Protein AF-A0A5J4Q2C7-F1 (afdb_monomer)

Structure (mmCIF, N/CA/C/O backbone):
data_AF-A0A5J4Q2C7-F1
#
_entry.id   AF-A0A5J4Q2C7-F1
#
loop_
_atom_site.group_PDB
_atom_site.id
_atom_site.type_symbol
_atom_site.label_atom_id
_atom_site.label_alt_id
_atom_site.label_comp_id
_atom_site.label_asym_id
_atom_site.label_entity_id
_atom_site.label_seq_id
_atom_site.pdbx_PDB_ins_code
_atom_site.Cartn_x
_atom_site.Cartn_y
_atom_site.Cartn_z
_atom_site.occupancy
_atom_site.B_iso_or_equiv
_atom_site.auth_seq_id
_atom_site.auth_comp_id
_atom_site.auth_asym_id
_atom_site.auth_atom_id
_atom_site.pdbx_PDB_model_num
ATOM 1 N N . THR A 1 1 ? -7.775 13.118 10.645 1.00 71.12 1 THR A N 1
ATOM 2 C CA . THR A 1 1 ? -6.950 14.124 9.932 1.00 71.12 1 THR A CA 1
ATOM 3 C C . THR A 1 1 ? -7.5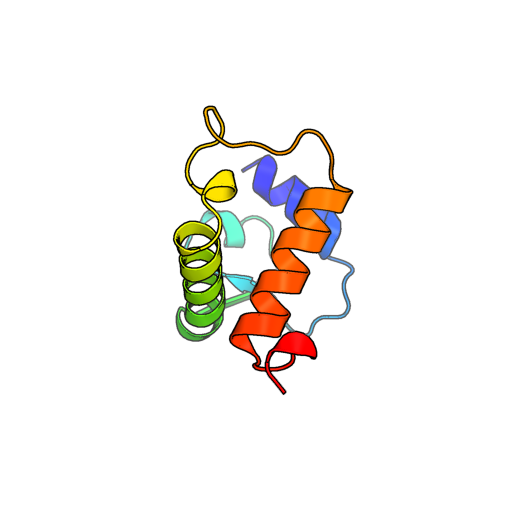59 14.366 8.567 1.00 71.12 1 THR A C 1
ATOM 5 O O . THR A 1 1 ? -8.150 13.443 8.023 1.00 71.12 1 THR A O 1
ATOM 8 N N . GLU A 1 2 ? -7.429 15.571 8.008 1.00 81.62 2 GLU A N 1
ATOM 9 C CA . GLU A 1 2 ? -7.999 15.929 6.693 1.00 81.62 2 GLU A CA 1
ATOM 10 C C . GLU A 1 2 ? -7.582 14.946 5.581 1.00 81.62 2 GLU A C 1
ATOM 12 O O . GLU A 1 2 ? -8.399 14.524 4.768 1.00 81.62 2 GLU A O 1
ATOM 17 N N . THR A 1 3 ? -6.325 14.492 5.603 1.00 84.50 3 THR A N 1
ATOM 18 C CA . THR A 1 3 ? -5.805 13.479 4.672 1.00 84.50 3 THR A CA 1
ATOM 19 C C . THR A 1 3 ? -6.494 12.120 4.814 1.00 84.50 3 THR A C 1
ATOM 21 O O . THR A 1 3 ? -6.776 11.477 3.810 1.00 84.50 3 THR A O 1
ATOM 24 N N . GLY A 1 4 ? -6.769 11.678 6.046 1.00 85.25 4 GLY A N 1
ATOM 25 C CA . GLY A 1 4 ? -7.439 10.398 6.297 1.00 85.25 4 GLY A CA 1
ATOM 26 C C . GLY A 1 4 ? -8.878 10.392 5.784 1.00 85.25 4 GLY A C 1
ATOM 27 O O . GLY A 1 4 ? -9.311 9.401 5.213 1.00 85.25 4 GLY A O 1
ATOM 28 N N . LEU A 1 5 ? -9.574 11.527 5.898 1.00 88.25 5 LEU A N 1
ATOM 29 C CA . LEU A 1 5 ? -10.923 11.697 5.355 1.00 88.25 5 LEU A CA 1
ATOM 30 C C . LEU A 1 5 ? -10.936 11.648 3.826 1.00 88.25 5 LEU A C 1
ATOM 32 O O . LEU A 1 5 ? -11.762 10.952 3.256 1.00 88.25 5 LEU A O 1
ATOM 36 N N . LYS A 1 6 ? -9.989 12.322 3.160 1.00 90.88 6 LYS A N 1
ATOM 37 C CA . LYS A 1 6 ? -9.857 12.259 1.693 1.00 90.88 6 LYS A CA 1
ATOM 38 C C . LYS A 1 6 ? -9.668 10.823 1.200 1.00 90.88 6 LYS A C 1
ATOM 40 O O . LYS A 1 6 ? -10.340 10.412 0.267 1.00 90.88 6 LYS A O 1
ATOM 45 N N . LEU A 1 7 ? -8.803 10.057 1.870 1.00 87.31 7 LEU A N 1
ATOM 46 C CA . LEU A 1 7 ? -8.603 8.637 1.565 1.00 87.31 7 LEU A CA 1
ATOM 47 C C . LEU A 1 7 ? -9.862 7.808 1.834 1.00 87.31 7 LEU A C 1
ATOM 49 O O . LEU A 1 7 ? -10.198 6.943 1.035 1.00 87.31 7 LEU A O 1
ATOM 53 N N . TRP A 1 8 ? -10.557 8.070 2.943 1.00 90.88 8 TRP A N 1
ATOM 54 C CA . TRP A 1 8 ? -11.795 7.374 3.281 1.00 90.88 8 TRP A CA 1
ATOM 55 C C . TRP A 1 8 ? -12.881 7.581 2.223 1.00 90.88 8 TRP A C 1
ATOM 57 O O . TRP A 1 8 ? -13.506 6.612 1.805 1.00 90.88 8 TRP A O 1
ATOM 67 N N . GLU A 1 9 ? -13.057 8.810 1.736 1.00 91.31 9 GLU A N 1
ATOM 68 C CA . GLU A 1 9 ? -14.038 9.125 0.693 1.00 91.31 9 GLU A CA 1
ATOM 69 C C . GLU A 1 9 ? -13.795 8.372 -0.620 1.00 91.31 9 GLU A C 1
ATOM 71 O O . GLU A 1 9 ? -14.750 8.019 -1.304 1.00 91.31 9 GLU A O 1
ATOM 76 N N . GLU A 1 10 ? -12.537 8.080 -0.955 1.00 90.56 10 GLU A N 1
ATOM 77 C CA . GLU A 1 10 ? -12.195 7.308 -2.154 1.00 90.56 10 GLU A CA 1
ATOM 78 C C . GLU A 1 10 ? -12.494 5.810 -2.003 1.00 90.56 10 GLU A C 1
ATOM 80 O O . GLU A 1 10 ? -12.803 5.146 -2.991 1.00 90.56 10 GLU A O 1
ATOM 85 N N . ILE A 1 11 ? -12.387 5.263 -0.787 1.00 90.31 11 ILE A N 1
ATOM 86 C CA . ILE A 1 11 ? -12.449 3.810 -0.566 1.00 90.31 11 ILE A CA 1
ATOM 87 C C . ILE A 1 11 ? -13.762 3.326 0.045 1.00 90.31 11 ILE A C 1
ATOM 89 O O . ILE A 1 11 ? -14.054 2.141 -0.093 1.00 90.31 11 ILE A O 1
ATOM 93 N N . LYS A 1 12 ? -14.550 4.194 0.696 1.00 89.25 12 LYS A N 1
ATOM 94 C CA . LYS A 1 12 ? -15.727 3.822 1.509 1.00 89.25 12 LYS A CA 1
ATOM 95 C C . LYS A 1 12 ? -16.758 2.952 0.777 1.00 89.25 12 LYS A C 1
ATOM 97 O O . LYS A 1 12 ? -17.390 2.105 1.410 1.00 89.25 12 LYS A O 1
ATOM 102 N N . ASP A 1 13 ? -16.888 3.145 -0.537 1.00 89.69 13 ASP A N 1
ATOM 103 C CA . ASP A 1 13 ? -17.867 2.475 -1.402 1.00 89.69 13 ASP A CA 1
ATOM 104 C C . ASP A 1 13 ? -17.316 1.183 -2.034 1.00 89.69 13 ASP A C 1
ATOM 106 O O . ASP A 1 13 ? -18.005 0.501 -2.794 1.00 89.69 13 ASP A O 1
ATOM 110 N N . THR A 1 14 ? -16.074 0.810 -1.713 1.00 90.00 14 THR A N 1
ATOM 111 C CA . THR A 1 14 ? -15.479 -0.442 -2.185 1.00 90.00 14 THR A CA 1
ATOM 112 C C . THR A 1 14 ? -16.197 -1.625 -1.526 1.00 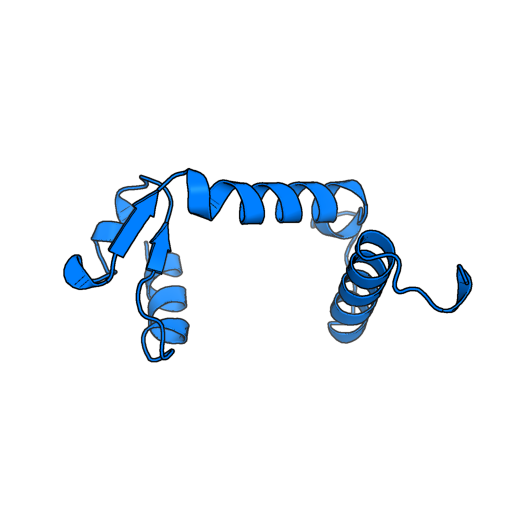90.00 14 THR A C 1
ATOM 114 O O . THR A 1 14 ? -16.382 -1.620 -0.304 1.00 90.00 14 THR A O 1
ATOM 117 N N . PRO A 1 15 ? -16.582 -2.672 -2.282 1.00 89.88 15 PRO A N 1
ATOM 118 C CA . PRO A 1 15 ? -17.231 -3.854 -1.723 1.00 89.88 15 PRO A CA 1
ATOM 119 C C . PRO A 1 15 ? -16.216 -4.715 -0.956 1.00 89.88 15 PRO A C 1
ATOM 121 O O . PRO A 1 15 ? -15.705 -5.711 -1.463 1.00 89.88 15 PRO A O 1
ATOM 124 N N . VAL A 1 16 ? -15.910 -4.314 0.277 1.00 89.56 16 VAL A N 1
ATOM 125 C CA . VAL A 1 16 ? -15.051 -5.045 1.216 1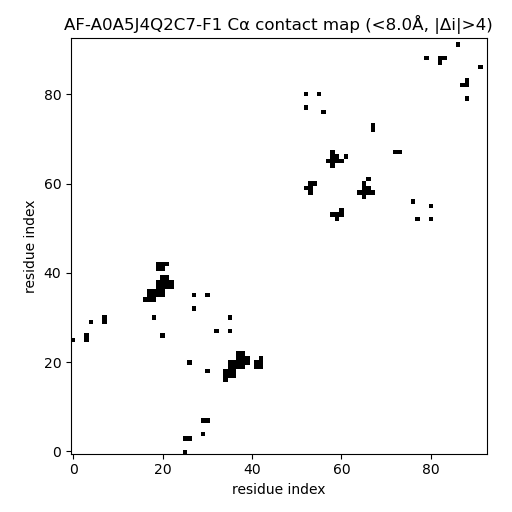.00 89.56 16 VAL A CA 1
ATOM 126 C C . VAL A 1 16 ? -15.820 -5.403 2.483 1.00 89.56 16 VAL A C 1
ATOM 128 O O . VAL A 1 16 ? -16.685 -4.651 2.937 1.00 89.56 16 VAL A O 1
ATOM 131 N N . SER A 1 17 ? -15.488 -6.553 3.070 1.00 88.94 17 SER A N 1
ATOM 132 C CA . SER A 1 17 ? -16.110 -7.019 4.314 1.00 88.94 17 SER A CA 1
ATOM 133 C C . SER A 1 17 ? -15.691 -6.176 5.522 1.00 88.94 17 SER A C 1
ATOM 135 O O . SER A 1 17 ? -16.509 -5.908 6.394 1.00 88.94 17 SER A O 1
ATOM 137 N N . PHE A 1 18 ? -14.426 -5.751 5.572 1.00 89.69 18 PHE A N 1
ATOM 138 C CA . PHE A 1 18 ? -13.862 -4.943 6.653 1.00 89.69 18 PHE A CA 1
ATOM 139 C C . PHE A 1 18 ? -12.634 -4.158 6.173 1.00 89.69 18 PHE A C 1
ATOM 141 O O . PHE A 1 18 ? -11.984 -4.522 5.193 1.00 89.69 18 PHE A O 1
ATOM 148 N N . TYR A 1 19 ? -12.312 -3.087 6.893 1.00 89.56 19 TYR A N 1
ATOM 149 C CA . TYR A 1 19 ? -11.125 -2.260 6.725 1.00 89.56 19 TYR A CA 1
ATOM 150 C C . TYR A 1 19 ? -10.151 -2.546 7.859 1.00 89.56 19 TYR A C 1
ATOM 152 O O . TYR A 1 19 ? -10.483 -2.360 9.032 1.00 89.56 19 TYR A O 1
ATOM 160 N N . CYS A 1 20 ? -8.939 -2.966 7.508 1.00 89.2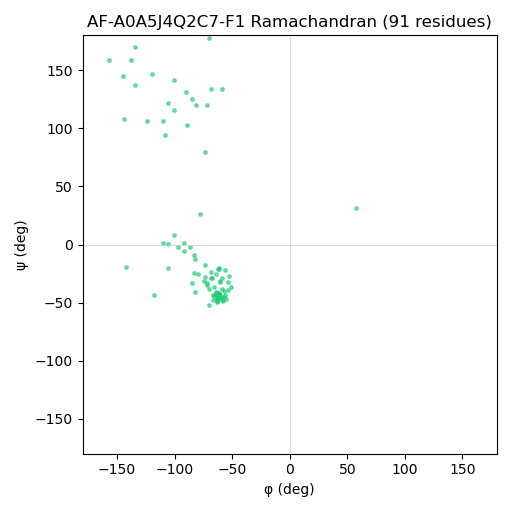5 20 CYS A N 1
ATOM 161 C CA . CYS A 1 20 ? -7.880 -3.189 8.481 1.00 89.25 20 CYS A CA 1
ATOM 162 C C . CYS A 1 20 ? -7.062 -1.915 8.694 1.00 89.25 20 CYS A C 1
ATOM 164 O O . CYS A 1 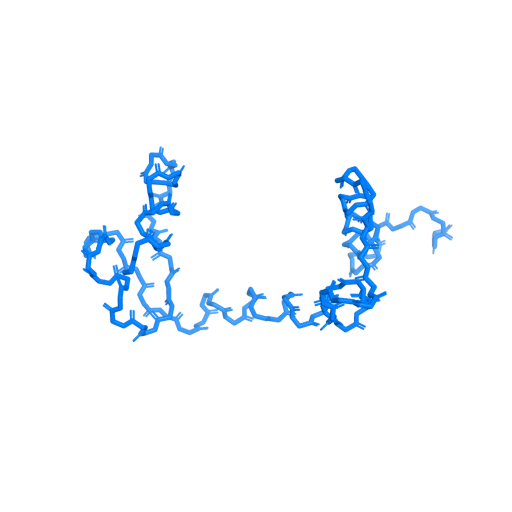20 ? -6.595 -1.313 7.725 1.00 89.25 20 CYS A O 1
ATOM 166 N N . SER A 1 21 ? -6.826 -1.533 9.947 1.00 88.06 21 SER A N 1
ATOM 167 C CA . SER A 1 21 ? -5.844 -0.497 10.281 1.00 88.06 21 SER A CA 1
ATOM 168 C C . SER A 1 21 ? -4.966 -0.915 11.452 1.00 88.06 21 SER A C 1
ATOM 170 O O . SER A 1 21 ? -5.238 -1.891 12.153 1.00 88.06 21 SER A O 1
ATOM 172 N N . ASP A 1 22 ? -3.919 -0.129 11.687 1.00 84.50 22 ASP A N 1
ATOM 173 C CA . ASP A 1 22 ? -3.204 -0.168 12.953 1.00 84.50 22 ASP A CA 1
ATOM 174 C C . ASP A 1 22 ? -4.069 0.424 14.087 1.00 84.50 22 ASP A C 1
ATOM 176 O O . ASP A 1 22 ? -5.185 0.912 13.879 1.00 84.50 22 ASP A O 1
ATOM 180 N N . TYR A 1 23 ? -3.545 0.394 15.309 1.00 84.19 23 TYR A N 1
ATOM 181 C CA . TYR A 1 23 ? -4.213 0.921 16.505 1.00 84.19 23 TYR A CA 1
ATOM 182 C C . TYR A 1 23 ? -4.144 2.456 16.610 1.00 84.19 23 TYR A C 1
ATOM 184 O O . TYR A 1 23 ? -4.146 3.019 17.708 1.00 84.19 23 TYR A O 1
ATOM 192 N N . TRP A 1 24 ? -4.016 3.164 15.485 1.00 85.31 24 TRP A N 1
ATOM 193 C CA . TRP A 1 24 ? -3.939 4.614 15.494 1.00 85.31 24 TRP A CA 1
ATOM 194 C C . TRP A 1 24 ? -5.334 5.248 15.596 1.00 85.31 24 TRP A C 1
ATOM 196 O O . TRP A 1 24 ? -6.176 5.118 14.707 1.00 85.31 24 TRP A O 1
ATOM 206 N N . LYS A 1 25 ? -5.549 6.034 16.660 1.00 85.25 25 LYS A N 1
ATOM 207 C CA . LYS A 1 25 ? -6.856 6.614 17.037 1.00 85.25 25 LYS A CA 1
ATOM 208 C C . LYS A 1 25 ? -7.540 7.453 15.956 1.00 85.25 25 LYS A C 1
ATOM 210 O O . LYS A 1 25 ? -8.742 7.667 16.010 1.00 85.25 25 LYS A O 1
ATOM 215 N N . SER A 1 26 ? -6.802 7.978 14.977 1.00 86.19 26 SER A N 1
ATOM 216 C CA . SER A 1 26 ? -7.423 8.798 13.932 1.00 86.19 26 SER A CA 1
ATOM 217 C C . SER A 1 26 ? -8.336 8.013 12.996 1.00 86.19 26 SER A C 1
ATOM 219 O O . SER A 1 26 ? -9.189 8.644 12.387 1.00 86.19 26 SER A O 1
ATOM 221 N N . TYR A 1 27 ? -8.149 6.696 12.851 1.00 86.19 27 TYR A N 1
ATOM 222 C CA . TYR A 1 27 ? -8.995 5.866 11.984 1.00 86.19 27 TYR A CA 1
ATOM 223 C C . TYR A 1 27 ? -10.396 5.659 12.569 1.00 86.19 27 TYR A C 1
ATOM 225 O O . TYR A 1 27 ? -11.377 5.709 11.833 1.00 86.19 27 TYR A O 1
ATOM 233 N N . GLU A 1 28 ? -10.502 5.559 13.896 1.00 87.75 28 GLU A N 1
ATOM 234 C CA . GLU A 1 28 ? -11.782 5.452 14.618 1.00 87.75 28 GLU A CA 1
ATOM 235 C C . GLU A 1 28 ? -12.686 6.677 14.404 1.00 87.75 28 GLU A C 1
ATOM 237 O O . GLU A 1 28 ? -13.896 6.604 14.586 1.00 87.75 28 GLU A O 1
ATOM 242 N N . ALA A 1 29 ? -12.116 7.815 13.995 1.00 87.56 29 ALA A N 1
ATOM 243 C CA . ALA A 1 29 ? -12.872 9.043 13.775 1.00 87.56 29 ALA A CA 1
ATOM 244 C C . ALA A 1 29 ? -13.740 9.021 12.504 1.00 87.56 29 ALA A C 1
ATOM 246 O O . ALA A 1 29 ? -14.610 9.878 12.367 1.00 87.56 29 ALA A O 1
ATOM 247 N N . PHE A 1 30 ? -13.478 8.117 11.553 1.00 88.88 30 PHE A N 1
ATOM 248 C CA . PHE A 1 30 ? -14.183 8.104 10.264 1.00 88.88 30 PHE A CA 1
ATOM 249 C C . PHE A 1 30 ? -14.493 6.714 9.701 1.00 88.88 30 PHE A C 1
ATOM 251 O O . PHE A 1 30 ? -15.385 6.610 8.862 1.00 88.88 30 PHE A O 1
ATOM 258 N N . ILE A 1 31 ? -13.813 5.651 10.144 1.00 89.62 31 ILE A N 1
ATOM 259 C CA . ILE A 1 31 ? -14.162 4.280 9.754 1.00 89.62 31 ILE A CA 1
ATOM 260 C C . ILE A 1 31 ? -15.270 3.773 10.694 1.00 89.62 31 ILE A C 1
ATOM 262 O O . ILE A 1 31 ? -15.081 3.800 11.911 1.00 89.62 31 ILE A O 1
ATOM 266 N N . PRO A 1 32 ? -16.417 3.296 10.176 1.00 90.31 32 PRO A N 1
ATOM 267 C CA . PRO A 1 32 ? -17.479 2.736 11.006 1.00 90.31 32 PRO A CA 1
ATOM 268 C C . PRO A 1 32 ? -16.982 1.539 11.833 1.00 90.31 32 PRO A C 1
ATOM 270 O O . PRO A 1 32 ? -16.370 0.637 11.254 1.00 90.31 32 PRO A O 1
ATOM 273 N N . PRO A 1 33 ? -17.291 1.464 13.143 1.00 87.75 33 PRO A N 1
ATOM 274 C CA . PRO A 1 33 ? -16.774 0.417 14.031 1.00 87.75 33 PRO A CA 1
ATOM 275 C C . PRO A 1 33 ? -17.187 -0.994 13.593 1.00 87.75 33 PRO A C 1
ATOM 277 O O . PRO A 1 33 ? -16.422 -1.936 13.747 1.00 87.75 33 PRO A O 1
ATOM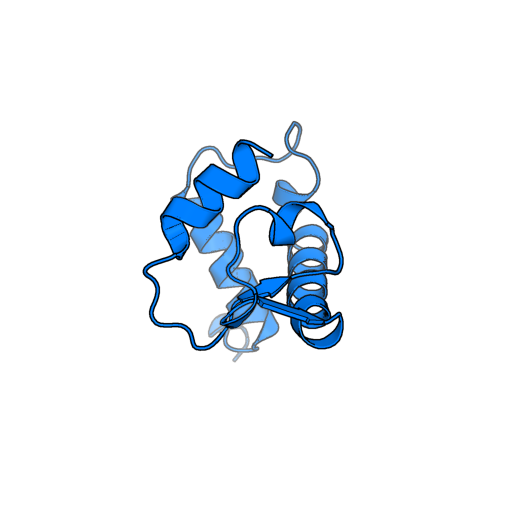 280 N N . GLU A 1 34 ? -18.358 -1.137 12.968 1.00 89.25 34 GLU A N 1
ATOM 281 C CA . GLU A 1 34 ? -18.860 -2.410 12.429 1.00 89.25 34 GLU A CA 1
ATOM 282 C C . GLU A 1 34 ? -18.001 -2.969 11.287 1.00 89.25 34 GLU A C 1
ATOM 284 O O . GLU A 1 34 ? -17.986 -4.174 11.048 1.00 89.25 34 GLU A O 1
ATOM 289 N N . LYS A 1 35 ? -17.288 -2.093 10.571 1.00 89.19 35 LYS A N 1
ATOM 290 C CA . LYS A 1 35 ? -16.416 -2.451 9.448 1.00 89.19 35 LYS A CA 1
ATOM 291 C C . LYS A 1 35 ? -14.938 -2.267 9.778 1.00 89.19 35 LYS A C 1
ATOM 293 O O . LYS A 1 35 ? -14.108 -2.471 8.897 1.00 89.19 35 LYS A O 1
ATOM 298 N N . HIS A 1 36 ? -14.588 -1.856 10.995 1.00 91.44 36 HIS A N 1
ATOM 299 C CA . HIS A 1 36 ? -13.218 -1.515 11.362 1.00 91.44 36 HIS A CA 1
ATOM 300 C C . HIS A 1 36 ? -12.557 -2.656 12.131 1.00 91.44 36 HIS A C 1
ATOM 302 O O . HIS A 1 36 ? -12.953 -2.986 13.244 1.00 91.44 36 HIS A O 1
ATOM 308 N N . LEU A 1 37 ? -11.513 -3.241 11.545 1.00 90.25 37 LEU A N 1
ATOM 309 C CA . LEU A 1 37 ? -10.714 -4.287 12.168 1.00 90.25 37 LEU A CA 1
ATOM 310 C C . LEU A 1 37 ? -9.317 -3.752 12.516 1.00 90.25 37 LEU A C 1
ATOM 312 O O . LEU A 1 37 ? -8.464 -3.569 11.650 1.00 90.25 37 LEU A O 1
ATOM 316 N N . GLN A 1 38 ? -9.051 -3.518 13.800 1.00 88.00 38 GLN A N 1
ATOM 317 C CA . GLN A 1 38 ? -7.725 -3.103 14.265 1.00 88.00 38 GLN A CA 1
ATOM 318 C C . GLN A 1 38 ? -6.867 -4.324 14.589 1.00 88.00 38 GLN A C 1
ATOM 320 O O . GLN A 1 38 ? -7.032 -4.958 15.634 1.00 88.00 38 GLN A O 1
ATOM 325 N N . THR A 1 39 ? -5.935 -4.669 13.700 1.00 85.38 39 THR A N 1
ATOM 326 C CA . THR A 1 39 ? -5.003 -5.774 13.948 1.00 85.38 39 THR A CA 1
ATOM 327 C C . THR A 1 39 ? -3.633 -5.493 13.356 1.00 85.38 39 THR A C 1
ATOM 329 O O . THR A 1 39 ? -3.492 -4.931 12.274 1.00 85.38 39 THR A O 1
ATOM 332 N N . LYS A 1 40 ? -2.596 -5.953 14.058 1.00 81.38 40 LYS A N 1
ATOM 333 C CA . LYS A 1 40 ? -1.218 -5.906 13.555 1.00 81.38 40 LYS A CA 1
ATOM 334 C C . LYS A 1 40 ? -0.910 -7.029 12.558 1.00 81.38 40 LYS A C 1
ATOM 336 O O . LYS A 1 40 ? -0.014 -6.892 11.733 1.00 81.38 40 LYS A O 1
ATOM 341 N N . ALA A 1 41 ? -1.629 -8.150 12.647 1.00 82.19 41 ALA A N 1
ATOM 342 C CA . ALA A 1 41 ? -1.422 -9.299 11.768 1.00 82.19 41 ALA A CA 1
ATOM 343 C C . ALA A 1 41 ? -1.721 -8.942 10.304 1.00 82.19 41 ALA A C 1
ATOM 345 O O . ALA A 1 41 ? -0.909 -9.226 9.426 1.00 82.19 41 ALA A O 1
ATOM 346 N N . GLU A 1 42 ? -2.823 -8.227 10.065 1.00 78.94 42 GLU A N 1
ATOM 347 C CA . GLU A 1 42 ? -3.232 -7.820 8.719 1.00 78.94 42 GLU A CA 1
ATOM 348 C C . GLU A 1 42 ? -2.355 -6.688 8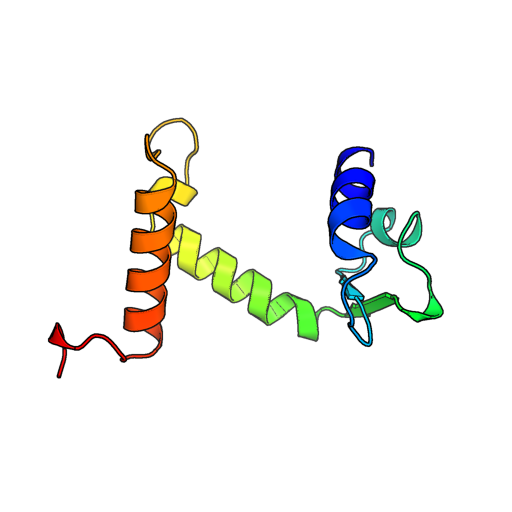.154 1.00 78.94 42 GLU A C 1
ATOM 350 O O . GLU A 1 42 ? -2.137 -6.605 6.944 1.00 78.94 42 GLU A O 1
ATOM 355 N N . THR A 1 43 ? -1.772 -5.835 9.009 1.00 82.12 43 THR A N 1
ATOM 356 C CA . THR A 1 43 ? -0.873 -4.755 8.560 1.00 82.12 43 THR A CA 1
ATOM 357 C C . THR A 1 43 ? 0.563 -5.221 8.323 1.00 82.12 43 THR A C 1
ATOM 359 O O . THR A 1 43 ? 1.268 -4.625 7.503 1.00 82.12 43 THR A O 1
ATOM 362 N N . PHE A 1 44 ? 1.003 -6.306 8.969 1.00 86.38 44 PHE A N 1
ATOM 363 C CA . PHE A 1 44 ? 2.377 -6.810 8.875 1.00 86.38 44 PHE A CA 1
ATOM 364 C C . PHE A 1 44 ? 2.809 -7.090 7.430 1.00 86.38 44 PHE A C 1
ATOM 366 O O . PHE A 1 44 ? 3.901 -6.698 7.011 1.00 86.38 44 PHE A O 1
ATOM 373 N N . THR A 1 45 ? 1.941 -7.718 6.635 1.00 86.50 45 THR A N 1
ATOM 374 C CA . THR A 1 45 ? 2.232 -8.007 5.226 1.00 86.50 45 THR A CA 1
ATOM 375 C C . THR A 1 45 ? 2.423 -6.723 4.420 1.00 86.50 45 THR A C 1
ATOM 377 O O . THR A 1 45 ? 3.398 -6.599 3.674 1.00 86.50 45 THR A O 1
ATOM 380 N N . VAL A 1 46 ? 1.545 -5.734 4.607 1.00 87.00 46 VAL A N 1
ATOM 381 C CA . VAL A 1 46 ? 1.619 -4.434 3.922 1.00 87.00 46 VAL A CA 1
ATOM 382 C C . VAL A 1 46 ? 2.911 -3.699 4.287 1.00 87.00 46 VAL A C 1
ATOM 384 O O . VAL A 1 46 ? 3.613 -3.186 3.411 1.00 87.00 46 VAL A O 1
ATOM 387 N N . GLU A 1 47 ? 3.278 -3.689 5.568 1.00 88.44 47 GLU A N 1
ATOM 388 C CA . GLU A 1 47 ? 4.539 -3.116 6.044 1.00 88.44 47 GLU A CA 1
ATOM 389 C C . GLU A 1 47 ? 5.758 -3.831 5.446 1.00 88.44 47 GLU A C 1
ATOM 391 O O . GLU A 1 47 ? 6.708 -3.175 5.000 1.00 88.44 47 GLU A O 1
ATOM 396 N N . GLY A 1 48 ? 5.710 -5.164 5.365 1.00 91.50 48 GLY A N 1
ATOM 397 C CA . GLY A 1 48 ? 6.732 -5.991 4.732 1.00 91.50 48 GLY A CA 1
ATOM 398 C C . GLY A 1 48 ? 6.934 -5.641 3.257 1.00 91.50 48 GLY A C 1
ATOM 399 O O . GLY A 1 48 ? 8.067 -5.408 2.822 1.00 91.50 48 GLY A O 1
ATOM 400 N N . TYR A 1 49 ? 5.850 -5.515 2.488 1.00 91.25 49 TYR A N 1
ATOM 401 C CA . TYR A 1 49 ? 5.914 -5.077 1.090 1.00 91.25 49 TYR A CA 1
ATOM 402 C C . TYR A 1 49 ? 6.448 -3.651 0.953 1.00 91.25 49 TYR A C 1
ATOM 404 O O . TYR A 1 49 ? 7.343 -3.406 0.142 1.00 91.25 49 TYR A O 1
ATOM 412 N N . ASN A 1 50 ? 5.982 -2.719 1.783 1.00 90.94 50 ASN A N 1
ATOM 413 C CA . ASN A 1 50 ? 6.479 -1.344 1.798 1.00 90.94 50 ASN A CA 1
ATOM 414 C C . ASN A 1 50 ? 7.985 -1.275 2.094 1.00 90.94 50 ASN A C 1
ATOM 416 O O . ASN A 1 50 ? 8.708 -0.475 1.490 1.00 90.94 50 ASN A O 1
ATOM 420 N N . SER A 1 51 ? 8.473 -2.130 2.994 1.00 92.19 51 SER A N 1
ATOM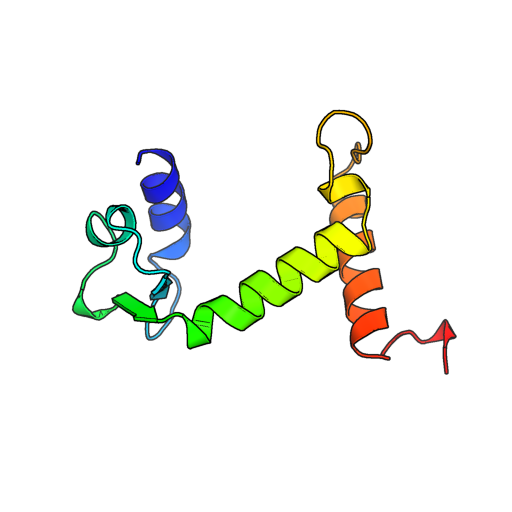 421 C CA . SER A 1 51 ? 9.900 -2.281 3.272 1.00 92.19 51 SER A CA 1
ATOM 422 C C . SER A 1 51 ? 10.662 -2.783 2.042 1.00 92.19 51 SER A C 1
ATOM 424 O O . SER A 1 51 ? 11.633 -2.148 1.627 1.00 92.19 51 SER A O 1
ATOM 426 N N . ARG A 1 52 ? 10.176 -3.846 1.380 1.00 93.56 52 ARG A N 1
ATOM 427 C CA . ARG A 1 52 ? 10.778 -4.387 0.145 1.00 93.56 52 ARG A CA 1
ATOM 428 C C . ARG A 1 52 ? 10.829 -3.349 -0.975 1.00 93.56 52 ARG A C 1
ATOM 430 O O . ARG A 1 52 ? 11.876 -3.180 -1.596 1.00 93.56 52 ARG A O 1
ATOM 437 N N . ILE A 1 53 ? 9.746 -2.603 -1.201 1.00 93.94 53 ILE A N 1
ATOM 438 C CA . ILE A 1 53 ? 9.696 -1.538 -2.216 1.00 93.94 53 ILE A CA 1
ATOM 439 C C . ILE A 1 53 ? 10.781 -0.491 -1.941 1.00 93.94 53 ILE A C 1
ATOM 441 O O . ILE A 1 53 ? 11.546 -0.152 -2.840 1.00 93.94 53 ILE A O 1
ATOM 445 N N . ARG A 1 54 ? 10.901 -0.004 -0.698 1.00 92.25 54 ARG A N 1
ATOM 446 C CA . ARG A 1 54 ? 11.934 0.983 -0.331 1.00 92.25 54 ARG A CA 1
ATOM 447 C C . ARG A 1 54 ? 13.353 0.418 -0.371 1.00 92.25 54 ARG A C 1
ATOM 449 O O . ARG A 1 54 ? 14.291 1.183 -0.597 1.00 92.25 54 ARG A O 1
ATOM 456 N N . HIS A 1 55 ? 13.507 -0.882 -0.135 1.00 92.81 55 HIS A N 1
ATOM 457 C CA . HIS A 1 55 ? 14.789 -1.572 -0.188 1.00 92.81 55 HIS A CA 1
ATOM 458 C C . HIS A 1 55 ? 15.304 -1.690 -1.628 1.00 92.81 55 HIS A C 1
ATOM 460 O O . HIS A 1 55 ? 16.423 -1.268 -1.909 1.00 92.81 55 HIS A O 1
ATOM 466 N N . TYR A 1 56 ? 14.478 -2.197 -2.548 1.00 93.38 56 TYR A N 1
ATOM 467 C CA . TYR A 1 56 ? 14.895 -2.461 -3.929 1.00 93.38 56 TYR A CA 1
ATOM 468 C C . TYR A 1 56 ? 14.806 -1.238 -4.844 1.00 93.38 56 TYR A C 1
ATOM 470 O O . TYR A 1 56 ? 15.617 -1.077 -5.754 1.00 93.38 56 TYR A O 1
ATOM 478 N N . LEU A 1 57 ? 13.833 -0.351 -4.628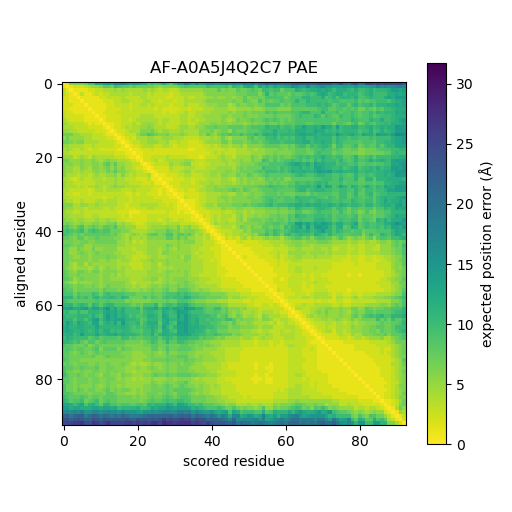 1.00 93.00 57 LEU A N 1
ATOM 479 C CA . LEU A 1 57 ? 13.588 0.788 -5.506 1.00 93.00 57 LEU A CA 1
ATOM 480 C C . LEU A 1 57 ? 14.014 2.089 -4.817 1.00 93.00 57 LEU A C 1
ATOM 482 O O . LEU A 1 57 ? 13.229 2.749 -4.135 1.00 93.00 57 LEU A O 1
ATOM 486 N N . ALA A 1 58 ? 15.256 2.518 -5.074 1.00 89.25 58 ALA A N 1
ATOM 487 C CA . ALA A 1 58 ? 15.853 3.731 -4.494 1.00 89.25 58 ALA A CA 1
ATOM 488 C C . ALA A 1 58 ? 14.999 5.002 -4.680 1.00 89.25 58 ALA A C 1
ATOM 490 O O . ALA A 1 58 ? 15.028 5.918 -3.855 1.00 89.25 58 ALA A O 1
ATOM 491 N N . ARG A 1 59 ? 14.184 5.041 -5.739 1.00 88.88 59 ARG A N 1
ATOM 492 C CA . ARG A 1 59 ? 13.234 6.122 -6.027 1.00 88.88 59 ARG A CA 1
ATOM 493 C C . ARG A 1 59 ? 12.130 6.317 -4.978 1.00 88.88 59 ARG A C 1
ATOM 495 O O . ARG A 1 59 ? 11.561 7.396 -4.889 1.00 88.88 59 ARG A O 1
ATOM 502 N N . PHE A 1 60 ? 11.839 5.299 -4.170 1.00 89.88 60 PHE A N 1
ATOM 503 C CA . PHE A 1 60 ? 10.896 5.399 -3.050 1.00 89.88 60 PHE A CA 1
ATOM 504 C C . PHE A 1 60 ? 11.595 5.642 -1.705 1.00 89.88 60 PHE A C 1
ATOM 506 O O . PHE A 1 60 ? 10.930 5.820 -0.690 1.00 89.88 60 PHE A O 1
ATOM 513 N N . LYS A 1 61 ? 12.936 5.684 -1.681 1.00 88.50 61 LYS A N 1
ATOM 514 C CA . LYS A 1 61 ? 13.722 5.932 -0.466 1.00 88.50 61 LYS A CA 1
ATOM 515 C C . LYS A 1 61 ? 13.840 7.420 -0.139 1.00 88.50 61 LYS A C 1
ATOM 517 O O . LYS A 1 61 ? 13.770 7.796 1.026 1.00 88.50 61 LYS A O 1
ATOM 522 N N . ARG A 1 62 ? 14.050 8.282 -1.146 1.00 82.44 62 ARG A N 1
ATOM 523 C CA . ARG A 1 62 ? 14.246 9.728 -0.932 1.00 82.44 62 ARG A CA 1
ATOM 524 C C . ARG A 1 62 ? 13.626 10.578 -2.039 1.00 82.44 62 ARG A C 1
ATOM 526 O O . ARG A 1 62 ? 14.202 10.709 -3.118 1.00 82.44 62 ARG A O 1
ATOM 533 N N . LYS A 1 63 ? 12.529 11.262 -1.694 1.00 80.88 63 LYS A N 1
ATOM 534 C CA . LYS A 1 63 ? 11.717 12.109 -2.591 1.00 80.88 63 LYS A CA 1
ATOM 535 C C . LYS A 1 63 ? 12.524 13.150 -3.386 1.00 80.88 63 LYS A C 1
ATOM 537 O O . LYS A 1 63 ? 12.212 13.398 -4.540 1.00 80.88 63 LYS A O 1
ATOM 542 N N . GLY A 1 64 ? 13.565 13.737 -2.789 1.00 85.25 64 GLY A N 1
ATOM 543 C CA . GLY A 1 64 ? 14.335 14.830 -3.405 1.00 85.25 64 GLY A CA 1
ATOM 544 C C . GLY A 1 64 ? 15.564 14.433 -4.232 1.00 85.25 64 GLY A C 1
ATOM 545 O O . GLY A 1 64 ? 16.195 15.317 -4.794 1.00 85.25 64 GLY A O 1
ATOM 546 N N . LYS A 1 65 ? 15.958 13.151 -4.281 1.00 82.69 65 LYS A N 1
ATOM 547 C CA . LYS A 1 65 ? 17.170 12.721 -5.018 1.00 82.69 65 LYS A CA 1
ATOM 548 C C . LYS A 1 65 ? 16.866 11.765 -6.161 1.00 82.69 65 LYS A C 1
ATOM 550 O O . LYS A 1 65 ? 17.404 11.921 -7.248 1.00 82.69 65 LYS A O 1
ATOM 555 N N . CYS A 1 66 ? 15.999 10.793 -5.913 1.00 83.88 66 CYS A N 1
ATOM 556 C CA . CYS A 1 66 ? 15.658 9.773 -6.889 1.00 83.88 66 CYS A CA 1
ATOM 557 C C . CYS A 1 66 ? 14.144 9.814 -7.071 1.00 83.88 66 CYS A C 1
ATOM 559 O O . CYS A 1 66 ? 13.410 9.398 -6.182 1.00 83.88 66 CYS A O 1
ATOM 561 N N . TYR A 1 67 ? 13.675 10.340 -8.198 1.00 85.00 67 TYR A N 1
ATOM 562 C CA . TYR A 1 67 ? 12.255 10.420 -8.536 1.00 85.00 67 TYR A CA 1
ATOM 563 C C . TYR A 1 67 ? 12.061 10.061 -10.013 1.00 85.00 67 TYR A C 1
ATOM 565 O O . TYR A 1 67 ? 12.997 10.128 -10.806 1.00 85.00 67 TYR A O 1
ATOM 573 N N . SER A 1 68 ? 10.849 9.655 -10.391 1.00 86.94 68 SER A N 1
ATOM 574 C CA . SER A 1 68 ? 10.491 9.464 -11.805 1.00 86.94 68 SER A CA 1
ATOM 575 C C . SER A 1 68 ? 9.711 10.667 -12.251 1.00 86.94 68 SER A C 1
ATOM 577 O O . SER A 1 68 ? 8.858 11.164 -11.523 1.00 86.94 68 SER A O 1
ATOM 579 N N . LYS A 1 69 ? 9.984 11.064 -13.484 1.00 88.88 69 LYS A N 1
ATOM 580 C CA . LYS A 1 69 ? 9.292 12.151 -14.163 1.00 88.88 69 LYS A CA 1
ATOM 581 C C . LYS A 1 69 ? 7.965 11.711 -14.788 1.00 88.88 69 LYS A C 1
ATOM 583 O O . LYS A 1 69 ? 7.181 12.558 -15.182 1.00 88.88 69 LYS A O 1
ATOM 588 N N . ALA A 1 70 ? 7.717 10.403 -14.877 1.00 92.31 70 ALA A N 1
ATOM 589 C CA . ALA A 1 70 ? 6.520 9.845 -15.491 1.00 92.31 70 ALA A CA 1
ATOM 590 C C . ALA A 1 70 ? 5.904 8.743 -14.623 1.00 92.31 70 ALA A C 1
ATOM 592 O O . ALA A 1 70 ? 6.622 7.874 -14.117 1.00 92.31 70 ALA A O 1
ATOM 593 N N . GLN A 1 71 ? 4.575 8.765 -14.497 1.00 93.12 71 GLN A N 1
ATOM 594 C CA . GLN A 1 71 ? 3.804 7.799 -13.710 1.00 93.12 71 GLN A CA 1
ATOM 595 C C . GLN A 1 71 ? 3.924 6.373 -14.261 1.00 93.12 71 GLN A C 1
ATOM 597 O O . GLN A 1 71 ? 4.217 5.452 -13.504 1.00 93.12 71 GLN A O 1
ATOM 602 N N . HIS A 1 72 ? 3.835 6.191 -15.582 1.00 95.38 72 HIS A N 1
ATOM 603 C CA . HIS A 1 72 ? 3.941 4.865 -16.203 1.00 95.38 72 HIS A CA 1
ATOM 604 C C . HIS A 1 72 ? 5.277 4.157 -15.892 1.00 95.38 72 HIS A C 1
ATOM 606 O O . HIS A 1 72 ? 5.341 2.931 -15.837 1.00 95.38 72 HIS A O 1
ATOM 612 N N . MET A 1 73 ? 6.361 4.909 -15.654 1.00 93.75 73 MET A N 1
ATOM 613 C CA . MET A 1 73 ? 7.647 4.325 -15.251 1.00 93.75 73 MET A CA 1
ATOM 614 C C . MET A 1 73 ? 7.611 3.796 -13.819 1.00 93.75 73 MET A C 1
ATOM 616 O O . MET A 1 73 ? 8.263 2.800 -13.524 1.00 93.75 73 MET A O 1
ATOM 620 N N . ILE A 1 74 ? 6.840 4.437 -12.938 1.00 93.69 74 ILE A N 1
ATOM 621 C CA . ILE A 1 74 ? 6.614 3.970 -11.567 1.00 93.69 74 ILE A CA 1
ATOM 622 C C . ILE A 1 74 ? 5.899 2.621 -11.600 1.00 93.69 74 ILE A C 1
ATOM 624 O O . ILE A 1 74 ? 6.363 1.667 -10.978 1.00 93.69 74 ILE A O 1
ATOM 628 N N . GLU A 1 75 ? 4.822 2.538 -12.379 1.00 94.75 75 GLU A N 1
ATOM 629 C CA . GLU A 1 75 ? 4.036 1.316 -12.554 1.00 94.75 75 GLU A CA 1
ATOM 630 C C . GLU A 1 75 ? 4.886 0.177 -13.123 1.00 94.75 75 GLU A C 1
ATOM 632 O O . GLU A 1 75 ? 4.875 -0.925 -12.579 1.00 94.75 75 GLU A O 1
ATOM 637 N N . LYS A 1 76 ? 5.688 0.442 -14.165 1.00 93.81 76 LYS A N 1
ATOM 638 C CA . LYS A 1 76 ? 6.610 -0.552 -14.741 1.00 93.81 76 LYS A CA 1
ATOM 639 C C . LYS A 1 76 ? 7.658 -1.028 -13.733 1.00 93.81 76 LYS A C 1
ATOM 641 O O . LYS A 1 76 ? 7.892 -2.228 -13.642 1.00 93.81 76 LYS A O 1
ATOM 646 N N . SER A 1 77 ? 8.271 -0.125 -12.961 1.00 93.38 77 SER A N 1
ATOM 647 C CA . SER A 1 77 ? 9.251 -0.506 -11.931 1.00 93.38 77 SER A CA 1
ATOM 648 C C . SER A 1 77 ? 8.638 -1.377 -10.833 1.00 93.38 77 SER A C 1
ATOM 650 O O . SER A 1 77 ? 9.266 -2.342 -10.407 1.00 93.38 77 SER A O 1
ATOM 652 N N . LEU A 1 78 ? 7.422 -1.052 -10.383 1.00 94.69 78 LEU A N 1
ATOM 653 C CA . LEU A 1 78 ? 6.705 -1.851 -9.388 1.00 94.69 78 LEU A CA 1
ATOM 654 C C . LEU A 1 78 ? 6.325 -3.226 -9.947 1.00 94.69 78 LEU A C 1
ATOM 656 O O . LEU A 1 78 ? 6.627 -4.231 -9.314 1.00 94.69 78 LEU A O 1
ATOM 660 N N . LYS A 1 79 ? 5.745 -3.282 -11.155 1.00 94.56 79 LYS A N 1
ATOM 661 C CA . LYS A 1 79 ? 5.414 -4.545 -11.835 1.00 94.56 79 LYS A CA 1
ATOM 662 C C . LYS A 1 79 ? 6.642 -5.438 -11.982 1.00 94.56 79 LYS A C 1
ATOM 664 O O . LYS A 1 79 ? 6.584 -6.608 -11.627 1.00 94.56 79 LYS A O 1
ATOM 669 N N . LEU A 1 80 ? 7.765 -4.881 -12.439 1.00 94.44 80 LEU A N 1
ATOM 670 C CA . LEU A 1 80 ? 9.009 -5.632 -12.594 1.00 94.44 80 LEU A CA 1
ATOM 671 C C . LEU A 1 80 ? 9.516 -6.188 -11.255 1.00 94.44 80 LEU A C 1
ATOM 673 O O . LEU A 1 80 ? 9.935 -7.342 -11.195 1.00 94.44 80 LEU A O 1
ATOM 677 N N . LEU A 1 81 ? 9.454 -5.392 -10.181 1.00 93.81 81 LEU A N 1
ATOM 678 C CA . LEU A 1 81 ? 9.821 -5.850 -8.842 1.00 93.81 81 LEU A CA 1
ATOM 679 C C . LEU A 1 81 ? 8.917 -6.997 -8.377 1.00 93.81 81 LEU A C 1
ATOM 681 O O . LEU A 1 81 ? 9.426 -7.995 -7.879 1.00 93.81 81 LEU A O 1
ATOM 685 N N . PHE A 1 82 ? 7.598 -6.878 -8.533 1.00 93.75 82 PHE A N 1
ATOM 686 C CA . PHE A 1 82 ? 6.672 -7.920 -8.089 1.00 93.75 82 PHE A CA 1
ATOM 687 C C . PHE A 1 82 ? 6.829 -9.213 -8.888 1.00 93.75 82 PHE A C 1
ATOM 689 O O . PHE A 1 82 ? 6.960 -10.268 -8.278 1.00 93.75 82 PHE A O 1
ATOM 696 N N . LEU A 1 83 ? 6.961 -9.131 -10.216 1.00 93.88 83 LEU A N 1
ATOM 697 C CA . LEU A 1 83 ? 7.279 -10.296 -11.047 1.00 93.88 83 LEU A CA 1
ATOM 698 C C . LEU A 1 83 ? 8.591 -10.959 -10.602 1.00 93.88 83 LEU A C 1
ATOM 700 O O . LEU A 1 83 ? 8.673 -12.182 -10.535 1.00 93.88 83 LEU A O 1
ATOM 704 N N . LYS A 1 84 ? 9.619 -10.171 -10.245 1.00 92.56 84 LYS A N 1
ATOM 705 C CA . LYS A 1 84 ? 10.879 -10.715 -9.710 1.00 92.56 84 LYS A CA 1
ATOM 706 C C . LYS A 1 84 ? 10.667 -11.440 -8.385 1.00 92.56 84 LYS A C 1
ATOM 708 O O . LYS A 1 84 ? 11.224 -12.515 -8.207 1.00 92.56 84 LYS A O 1
ATOM 713 N N . LEU A 1 85 ? 9.925 -10.837 -7.456 1.00 91.00 85 LEU A N 1
ATOM 714 C CA . LEU A 1 85 ? 9.677 -11.395 -6.124 1.00 91.00 85 LEU A CA 1
ATOM 715 C C . LEU A 1 85 ? 8.805 -12.656 -6.170 1.00 91.00 85 LEU A C 1
ATOM 717 O O . LEU A 1 85 ? 8.965 -13.518 -5.312 1.00 91.00 85 LEU A O 1
ATOM 721 N N . ASN A 1 86 ? 7.937 -12.767 -7.176 1.00 91.31 86 ASN A N 1
ATOM 722 C CA . ASN A 1 86 ? 7.101 -13.940 -7.424 1.00 91.31 86 ASN A CA 1
ATOM 723 C C . ASN A 1 86 ? 7.800 -15.018 -8.272 1.00 91.31 86 ASN A C 1
ATOM 725 O O . ASN A 1 86 ? 7.212 -16.062 -8.520 1.00 91.31 86 ASN A O 1
ATOM 729 N N . ASN A 1 87 ? 9.040 -14.787 -8.723 1.00 90.19 87 ASN A N 1
ATOM 730 C CA . ASN A 1 87 ? 9.752 -15.646 -9.680 1.00 90.19 87 ASN A CA 1
ATOM 731 C C . ASN A 1 87 ? 9.010 -15.847 -11.020 1.00 90.19 87 ASN A C 1
ATOM 733 O O . ASN A 1 87 ? 9.169 -16.867 -11.679 1.00 90.19 87 ASN A O 1
ATOM 737 N N . GLU A 1 88 ? 8.245 -14.848 -11.454 1.00 92.38 88 GLU A N 1
ATOM 738 C CA . GLU A 1 88 ? 7.446 -14.862 -12.690 1.00 92.38 88 GLU A CA 1
ATOM 739 C C . GLU A 1 88 ? 8.127 -14.106 -13.843 1.00 92.38 88 GLU A C 1
ATOM 741 O O . GLU A 1 88 ? 7.519 -13.847 -14.881 1.00 92.38 88 GLU A O 1
ATOM 746 N N . LEU A 1 89 ? 9.384 -13.682 -13.674 1.00 86.38 89 LEU A N 1
ATOM 747 C CA . LEU A 1 89 ? 10.097 -12.985 -14.742 1.00 86.38 89 LEU A CA 1
ATOM 748 C C . LEU A 1 89 ? 10.476 -13.961 -15.862 1.00 86.38 89 LEU A C 1
ATOM 750 O O . LEU A 1 89 ? 11.314 -14.830 -15.623 1.00 86.38 89 LEU A O 1
ATOM 754 N N . PRO A 1 90 ? 9.997 -13.746 -17.103 1.00 76.38 90 PRO A N 1
ATOM 755 C CA . PRO A 1 90 ? 10.267 -14.653 -18.224 1.00 76.38 90 PRO A CA 1
ATOM 756 C C . PRO A 1 90 ? 11.752 -14.777 -18.580 1.00 76.38 90 PRO A C 1
ATOM 758 O O . PRO A 1 90 ? 12.157 -15.729 -19.220 1.00 76.38 90 PRO A O 1
ATOM 761 N N . ILE A 1 91 ? 12.557 -13.788 -18.189 1.00 76.50 91 ILE A N 1
ATOM 762 C CA . ILE A 1 91 ? 13.992 -13.681 -18.494 1.00 76.50 91 ILE A CA 1
ATOM 763 C C . ILE A 1 91 ? 14.846 -14.507 -17.511 1.00 76.50 91 ILE A C 1
ATOM 765 O O . ILE A 1 91 ? 16.062 -14.582 -17.653 1.00 76.50 91 ILE A O 1
ATOM 769 N N . LEU A 1 92 ? 14.232 -15.038 -16.450 1.00 58.66 92 LEU A N 1
ATOM 770 C CA . LEU A 1 92 ? 14.887 -15.878 -15.443 1.00 58.66 92 LEU A CA 1
ATOM 771 C C . LEU A 1 92 ? 14.517 -17.361 -15.580 1.00 58.66 92 LEU A C 1
ATOM 773 O O . LEU A 1 92 ? 14.976 -18.155 -14.758 1.00 58.66 92 LEU A O 1
ATOM 777 N N . VAL A 1 93 ? 13.680 -17.694 -16.569 1.00 53.69 93 VAL A N 1
ATOM 778 C CA . VAL A 1 93 ? 13.317 -19.058 -16.972 1.00 53.69 93 VAL A CA 1
ATOM 779 C C . VAL A 1 93 ? 14.150 -19.450 -18.183 1.00 53.69 93 VAL A C 1
ATOM 781 O O . VAL A 1 93 ? 14.326 -18.584 -19.068 1.00 53.69 93 VAL A O 1
#

Organism: NCBI:txid433724

pLDDT: mean 87.93, std 6.5, range [53.69, 95.38]

Solvent-accessible surface area (backbone atoms only — not comparable to full-atom values): 5767 Å² total; per-residue (Å²): 92,76,69,58,51,57,54,43,71,75,48,72,84,54,97,63,87,61,47,78,39,64,91,54,73,62,51,68,77,75,48,56,74,93,37,49,43,73,39,66,76,76,44,47,59,57,52,51,51,54,48,50,48,36,70,76,38,58,50,70,63,38,81,91,81,32,68,76,95,47,69,72,59,54,54,50,54,51,51,52,49,50,31,54,76,69,70,64,40,75,88,80,104

Mean predicted aligned error: 6.35 Å

Radius of gyration: 16.76 Å; Cα contacts (8 Å, |Δi|>4): 62; chains: 1; bounding box: 36×35×36 Å

Foldseek 3Di:
DVVLVVVCVVPVPPPDQADEDAPDPVCVVPGPPNRYDHDPVVCVVVVVVLVLCVVPPVQSVDVPPRHDPDPVVVVVVVVVSVCVVVVNDPVND

Secondary structure (DSSP, 8-state):
-HHHHHHHHHHTTS--S-EEE-S-TTSTTTS-GGGEEE-HHHHHHHHHHHHHHHHH-GGGT-TTTS--S-HHHHHHHHHHHHHHHTT--GGG-

Sequence (93 aa):
TETGLKLWEEIKDTPVSFYCSDYWKSYEAFIPPEKHLQTKAETFTVEGYNSRIRHYLARFKRKGKCYSKAQHMIEKSLKLLFLKLNNELPILV

InterPro domains:
  IPR005063 Transposase, IS1 [PF03400] (14-78)
  IPR051354 Transposase 27 family, IS1 element [PTHR33293] (2-87)